Protein AF-A0A3Q8XR97-F1 (afdb_monomer_lite)

Secondary structure (DSSP, 8-state):
-------PPP------------HHHHHHHHHHHHHHHHHHHHHHHHTT----HHHHHHHH---HHHHHHHHHHHHHHHHHHHHHHH--

Sequence (88 aa):
MIRNQYRPAAQPQGRTPRQSCAPSCLTGMRERLIDRMADDMRVFAGSGVSVTVELLAGRTGASPALIARLAPVAAKRARRASVRSVVR

Organism: NCBI:txid2341112

pLDDT: mean 73.03, std 17.48, range [41.41, 91.0]

Foldseek 3Di:
DDDPDDDDDDDDDDDDPPCPPDVVNVVVVLVVLLQVLLVVVLVCVVVVHDDDLVNSCVVSVDDSVSSVVSVVVSVVVNVVVVVVVVPD

Structure (mmCIF, N/CA/C/O backbone):
data_AF-A0A3Q8XR97-F1
#
_entry.id   AF-A0A3Q8XR97-F1
#
loop_
_atom_site.group_PDB
_atom_site.id
_atom_site.type_symbol
_atom_site.label_atom_id
_atom_site.label_alt_id
_atom_site.label_comp_id
_atom_site.label_asym_id
_atom_site.label_entity_id
_atom_site.label_seq_id
_atom_site.pdbx_PDB_ins_code
_atom_site.Cartn_x
_atom_site.Cartn_y
_atom_site.Cartn_z
_atom_site.occupancy
_atom_site.B_iso_or_equiv
_atom_site.auth_seq_id
_atom_site.auth_comp_id
_atom_site.auth_asym_id
_atom_site.auth_atom_id
_atom_site.pdbx_PDB_model_num
ATOM 1 N N . MET A 1 1 ? 39.194 -58.924 14.765 1.00 44.59 1 MET A N 1
ATOM 2 C CA . MET A 1 1 ? 39.575 -57.516 14.507 1.00 44.59 1 MET A CA 1
ATOM 3 C C . MET A 1 1 ? 38.378 -56.803 13.884 1.00 44.59 1 MET A C 1
ATOM 5 O O . MET A 1 1 ? 38.087 -57.036 12.720 1.00 44.59 1 MET A O 1
ATOM 9 N N . ILE A 1 2 ? 37.624 -56.030 14.671 1.00 50.00 2 ILE A N 1
ATOM 10 C CA . ILE A 1 2 ? 36.369 -55.381 14.250 1.00 50.00 2 ILE A CA 1
ATOM 11 C C . ILE A 1 2 ? 36.714 -53.972 13.754 1.00 50.00 2 ILE A C 1
ATOM 13 O O . ILE A 1 2 ? 37.175 -53.137 14.528 1.00 50.00 2 ILE A O 1
ATOM 17 N N . ARG A 1 3 ? 36.550 -53.716 12.451 1.00 51.78 3 ARG A N 1
ATOM 18 C CA . ARG A 1 3 ? 36.734 -52.383 11.860 1.00 51.78 3 ARG A CA 1
ATOM 19 C C . ARG A 1 3 ? 35.439 -51.588 12.023 1.00 51.78 3 ARG A C 1
ATOM 21 O O . ARG A 1 3 ? 34.506 -51.765 11.246 1.00 51.78 3 ARG A O 1
ATOM 28 N N . ASN A 1 4 ? 35.408 -50.709 13.023 1.00 54.59 4 ASN A N 1
ATOM 29 C CA . ASN A 1 4 ? 34.408 -49.650 13.156 1.00 54.59 4 ASN A CA 1
ATOM 30 C C . ASN A 1 4 ? 34.509 -48.703 11.952 1.00 54.59 4 ASN A C 1
ATOM 32 O O . ASN A 1 4 ? 35.369 -47.824 11.915 1.00 54.59 4 ASN A O 1
ATOM 36 N N . GLN A 1 5 ? 33.644 -48.887 10.954 1.00 61.84 5 GLN A N 1
ATOM 37 C CA . GLN A 1 5 ? 33.475 -47.914 9.880 1.00 61.84 5 GLN A CA 1
ATOM 38 C C . GLN A 1 5 ? 32.563 -46.795 10.379 1.00 61.84 5 GLN A C 1
ATOM 40 O O . GLN A 1 5 ? 31.346 -46.939 10.476 1.00 61.84 5 GLN A O 1
ATOM 45 N N . TYR A 1 6 ? 33.187 -45.679 10.739 1.00 48.31 6 TYR A N 1
ATOM 46 C CA . TYR A 1 6 ? 32.523 -44.419 11.036 1.00 48.31 6 TYR A CA 1
ATOM 47 C C . TYR A 1 6 ? 31.778 -43.945 9.775 1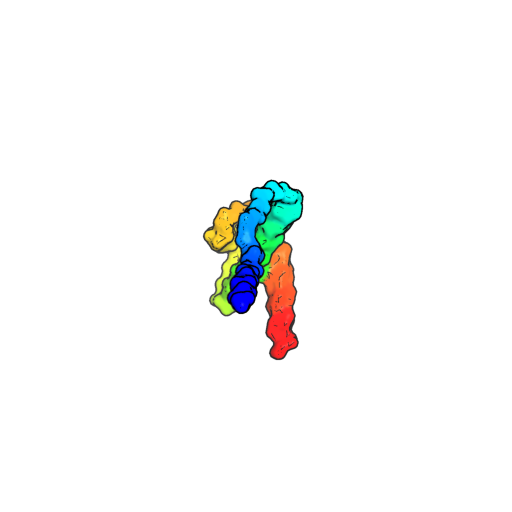.00 48.31 6 TYR A C 1
ATOM 49 O O . TYR A 1 6 ? 32.397 -43.707 8.739 1.00 48.31 6 TYR A O 1
ATOM 57 N N . ARG A 1 7 ? 30.448 -43.825 9.848 1.00 50.47 7 ARG A N 1
ATOM 58 C CA . ARG A 1 7 ? 29.604 -43.207 8.814 1.00 50.47 7 ARG A CA 1
ATOM 59 C C . ARG A 1 7 ? 29.500 -41.711 9.131 1.00 50.47 7 ARG A C 1
ATOM 61 O O . ARG A 1 7 ? 28.815 -41.378 10.097 1.00 50.47 7 ARG A O 1
ATOM 68 N N . PRO A 1 8 ? 30.154 -40.799 8.389 1.00 52.31 8 PRO A N 1
ATOM 69 C CA . PRO A 1 8 ? 29.970 -39.379 8.638 1.00 52.31 8 PRO A CA 1
ATOM 70 C C . PRO A 1 8 ? 28.563 -38.946 8.213 1.00 52.31 8 PRO A C 1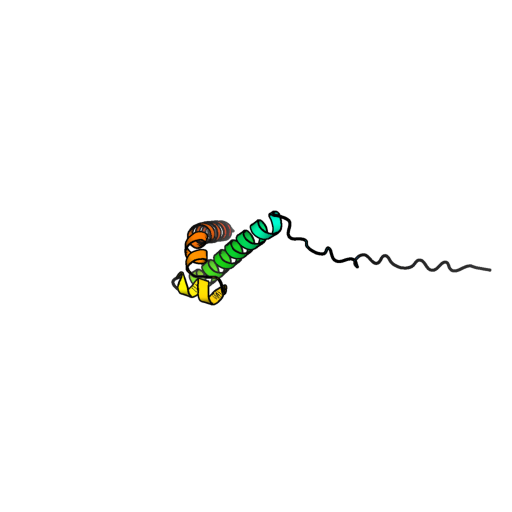
ATOM 72 O O . PRO A 1 8 ? 28.027 -39.376 7.188 1.00 52.31 8 PRO A O 1
ATOM 75 N N . ALA A 1 9 ? 27.964 -38.122 9.068 1.00 47.97 9 ALA A N 1
ATOM 76 C CA . ALA A 1 9 ? 26.638 -37.554 8.920 1.00 47.97 9 ALA A CA 1
ATOM 77 C C . ALA A 1 9 ? 26.508 -36.747 7.622 1.00 47.97 9 ALA A C 1
ATOM 79 O O . ALA A 1 9 ? 27.422 -36.031 7.211 1.00 47.97 9 ALA A O 1
ATOM 80 N N . ALA A 1 10 ? 25.332 -36.845 7.007 1.00 50.84 10 ALA A N 1
ATOM 81 C CA . ALA A 1 10 ? 24.908 -35.966 5.935 1.00 50.84 10 ALA A CA 1
ATOM 82 C C . ALA A 1 10 ? 25.011 -34.501 6.385 1.00 50.84 10 ALA A C 1
ATOM 84 O O . ALA A 1 10 ? 24.343 -34.091 7.332 1.00 50.84 10 ALA A O 1
ATOM 85 N N . GLN A 1 11 ? 25.815 -33.711 5.680 1.00 55.72 11 GLN A N 1
ATOM 86 C CA . GLN A 1 11 ? 25.755 -32.256 5.736 1.00 55.72 11 GLN A CA 1
ATOM 87 C C . GLN A 1 11 ? 25.247 -31.758 4.383 1.00 55.72 11 GLN A C 1
ATOM 89 O O . GLN A 1 11 ? 25.990 -31.795 3.400 1.00 55.72 11 GLN A O 1
ATOM 94 N N . PRO A 1 12 ? 23.985 -31.315 4.276 1.00 51.88 12 PRO A N 1
ATOM 95 C CA . PRO A 1 12 ? 23.612 -30.426 3.200 1.00 51.88 12 PRO A CA 1
ATOM 96 C C . PRO A 1 12 ? 24.066 -29.009 3.572 1.00 51.88 12 PRO A C 1
ATOM 98 O O . PRO A 1 12 ? 24.081 -28.651 4.746 1.00 51.88 12 PRO A O 1
ATOM 101 N N . GLN A 1 13 ? 24.282 -28.188 2.544 1.00 51.19 13 GLN A N 1
ATOM 102 C CA . GLN A 1 13 ? 24.393 -26.719 2.573 1.00 51.19 13 GLN A CA 1
ATOM 103 C C . GLN A 1 13 ? 25.822 -26.173 2.594 1.00 51.19 13 GLN A C 1
ATOM 105 O O . GLN A 1 13 ? 26.521 -26.190 3.599 1.00 51.19 13 GLN A O 1
ATOM 110 N N . GLY A 1 14 ? 26.221 -25.591 1.459 1.00 48.22 14 GLY A N 1
ATOM 111 C CA . GLY A 1 14 ? 27.455 -24.820 1.421 1.00 48.22 14 GLY A CA 1
ATOM 112 C C . GLY A 1 14 ? 27.981 -24.406 0.056 1.00 48.22 14 GLY A C 1
ATOM 113 O O . GLY A 1 14 ? 29.193 -24.375 -0.091 1.00 48.22 14 GLY A O 1
ATOM 114 N N . ARG A 1 15 ? 27.145 -24.075 -0.940 1.00 43.44 15 ARG A N 1
ATOM 115 C CA . ARG A 1 15 ? 27.564 -23.167 -2.027 1.00 43.44 15 ARG A CA 1
ATOM 116 C C . ARG A 1 15 ? 26.411 -22.242 -2.390 1.00 43.44 15 ARG A C 1
ATOM 118 O O . ARG A 1 15 ? 25.432 -22.639 -3.011 1.00 43.44 15 ARG A O 1
ATOM 125 N N . THR A 1 16 ? 26.535 -21.014 -1.911 1.00 52.31 16 THR A N 1
ATOM 126 C CA . THR A 1 16 ? 25.736 -19.849 -2.275 1.00 52.31 16 THR A CA 1
ATOM 127 C C . THR A 1 16 ? 25.566 -19.769 -3.794 1.00 52.31 16 THR A C 1
ATOM 129 O O . THR A 1 16 ? 26.568 -19.740 -4.514 1.00 52.31 16 THR A O 1
ATOM 132 N N . PRO A 1 17 ? 24.340 -19.677 -4.340 1.00 45.34 17 PRO A N 1
ATOM 133 C CA . PRO A 1 17 ? 24.227 -19.118 -5.666 1.00 45.34 17 PRO A CA 1
ATOM 134 C C . PRO A 1 17 ? 24.606 -17.645 -5.514 1.00 45.34 17 PRO A C 1
ATOM 136 O O . PRO A 1 17 ? 23.946 -16.896 -4.791 1.00 45.34 17 PRO A O 1
ATOM 139 N N . ARG A 1 18 ? 25.673 -17.216 -6.197 1.00 46.44 18 ARG A N 1
ATOM 140 C CA . ARG A 1 18 ? 25.726 -15.842 -6.699 1.00 46.44 18 ARG A CA 1
ATOM 141 C C . ARG A 1 18 ? 24.394 -15.646 -7.419 1.00 46.44 18 ARG A C 1
ATOM 143 O O . ARG A 1 18 ? 24.203 -16.196 -8.500 1.00 46.44 18 ARG A O 1
ATOM 150 N N . GLN A 1 19 ? 23.442 -14.984 -6.760 1.00 49.53 19 GLN A N 1
ATOM 151 C CA . GLN A 1 19 ? 22.163 -14.605 -7.343 1.00 49.53 19 GLN A CA 1
ATOM 152 C C . GLN A 1 19 ? 22.467 -13.531 -8.378 1.00 49.53 19 GLN A C 1
ATOM 154 O O . GLN A 1 19 ? 22.311 -12.338 -8.144 1.00 49.53 19 GLN A O 1
ATOM 159 N N . SER A 1 20 ? 22.965 -13.971 -9.528 1.00 43.53 20 SER A N 1
ATOM 160 C CA . SER A 1 20 ? 22.823 -13.248 -10.772 1.00 43.53 20 SER A CA 1
ATOM 161 C C . SER A 1 20 ? 21.325 -13.043 -10.926 1.00 43.53 20 SER A C 1
ATOM 163 O O . SER A 1 20 ? 20.591 -14.015 -11.105 1.00 43.53 20 SER A O 1
ATOM 165 N N . CYS A 1 21 ? 20.866 -11.812 -10.708 1.00 47.31 21 CYS A N 1
ATOM 166 C CA . CYS A 1 21 ? 19.462 -11.452 -10.765 1.00 47.31 21 CYS A CA 1
ATOM 167 C C . CYS A 1 21 ? 18.891 -11.870 -12.123 1.00 47.31 21 CYS A C 1
ATOM 169 O O . CYS A 1 21 ? 19.043 -11.161 -13.114 1.00 47.31 21 CYS A O 1
ATOM 171 N N . ALA A 1 22 ? 18.238 -13.029 -12.176 1.00 47.69 22 ALA A N 1
ATOM 172 C CA . ALA A 1 22 ? 17.354 -13.369 -13.273 1.00 47.69 22 ALA A CA 1
ATOM 173 C C . ALA A 1 22 ? 16.253 -12.288 -13.344 1.00 47.69 22 ALA A C 1
ATOM 175 O O . ALA A 1 22 ? 15.961 -11.648 -12.330 1.00 47.69 22 ALA A O 1
ATOM 176 N N . PRO A 1 23 ? 15.597 -12.054 -14.490 1.00 50.44 23 PRO A N 1
ATOM 177 C CA . PRO A 1 23 ? 14.475 -11.109 -14.577 1.00 50.44 23 PRO A CA 1
ATOM 178 C C . PRO A 1 23 ? 13.361 -11.393 -13.542 1.00 50.44 23 PRO A C 1
ATOM 180 O O . PRO A 1 23 ? 12.649 -10.483 -13.125 1.00 50.44 23 PRO A O 1
ATOM 183 N N . SER A 1 24 ? 13.278 -12.627 -13.030 1.00 53.88 24 SER A N 1
ATOM 184 C CA . SER A 1 24 ? 12.446 -13.031 -11.889 1.00 53.88 24 SER A CA 1
ATOM 185 C C . SER A 1 24 ? 12.832 -12.393 -10.545 1.00 53.88 24 SER A C 1
ATOM 187 O O . SER A 1 24 ? 11.987 -12.291 -9.661 1.00 53.88 24 SER A O 1
ATOM 189 N N . CYS A 1 25 ? 14.065 -11.920 -10.367 1.00 52.16 25 CYS A N 1
ATOM 190 C CA . CYS A 1 25 ? 14.512 -11.225 -9.161 1.00 52.16 25 CYS A CA 1
ATOM 191 C C . CYS A 1 25 ? 13.933 -9.808 -9.074 1.00 52.16 25 CYS A C 1
ATOM 193 O O . CYS A 1 25 ? 13.520 -9.394 -7.994 1.00 52.16 25 CYS A O 1
ATOM 195 N N . LEU A 1 26 ? 13.828 -9.086 -10.196 1.00 55.03 26 LEU A N 1
ATOM 196 C CA . LEU A 1 26 ? 13.174 -7.770 -10.247 1.00 55.03 26 LEU A CA 1
ATOM 197 C C . LEU A 1 26 ? 11.654 -7.895 -10.089 1.00 55.03 26 LEU A C 1
ATOM 199 O O . LEU A 1 26 ? 11.048 -7.134 -9.331 1.00 55.03 26 LEU A O 1
ATOM 203 N N . THR A 1 27 ? 11.046 -8.898 -10.731 1.00 61.16 27 THR A N 1
ATOM 204 C CA . THR A 1 27 ? 9.629 -9.238 -10.520 1.00 61.16 27 THR A CA 1
ATOM 205 C C . THR A 1 27 ? 9.378 -9.612 -9.057 1.00 61.16 27 THR A C 1
ATOM 207 O O . THR A 1 27 ? 8.460 -9.080 -8.436 1.00 61.16 27 THR A O 1
ATOM 210 N N . GLY A 1 28 ? 10.266 -10.410 -8.459 1.00 72.69 28 GLY A N 1
ATOM 211 C CA . GLY A 1 28 ? 10.202 -10.793 -7.052 1.00 72.69 28 GLY A CA 1
ATOM 212 C C . GLY A 1 28 ? 10.401 -9.623 -6.085 1.00 72.69 28 GLY A C 1
ATOM 213 O O . GLY A 1 28 ? 9.732 -9.570 -5.057 1.00 72.69 28 GLY A O 1
ATOM 214 N N . MET A 1 29 ? 11.267 -8.650 -6.392 1.00 80.81 29 MET A N 1
ATOM 215 C CA . MET A 1 29 ? 11.421 -7.443 -5.565 1.00 80.81 29 MET A CA 1
ATOM 216 C C . MET A 1 29 ? 10.165 -6.571 -5.600 1.00 80.81 29 MET A C 1
ATOM 218 O O . MET A 1 29 ? 9.712 -6.111 -4.551 1.00 80.81 29 MET A O 1
ATOM 222 N N . ARG A 1 30 ? 9.570 -6.382 -6.785 1.00 84.62 30 ARG A N 1
ATOM 223 C CA . ARG A 1 30 ? 8.313 -5.638 -6.930 1.00 84.62 30 ARG A CA 1
ATOM 224 C C . ARG A 1 30 ? 7.174 -6.315 -6.171 1.00 84.62 30 ARG A C 1
ATOM 226 O O . ARG A 1 30 ? 6.440 -5.640 -5.457 1.00 84.62 30 ARG A O 1
ATOM 233 N N . GLU A 1 31 ? 7.029 -7.629 -6.308 1.00 85.88 31 GLU A N 1
ATOM 234 C CA . GLU A 1 31 ? 6.000 -8.392 -5.597 1.00 85.88 31 GLU A CA 1
ATOM 235 C C . GLU A 1 31 ? 6.198 -8.353 -4.083 1.00 85.88 31 GLU A C 1
ATOM 237 O O . GLU A 1 31 ? 5.247 -8.067 -3.361 1.00 85.88 31 GLU A O 1
ATOM 242 N N . ARG A 1 32 ? 7.435 -8.519 -3.601 1.00 85.31 32 ARG A N 1
ATOM 243 C CA . ARG A 1 32 ? 7.764 -8.388 -2.174 1.00 85.31 32 ARG A CA 1
ATOM 244 C C . ARG A 1 32 ? 7.435 -7.006 -1.623 1.00 85.31 32 ARG A C 1
ATOM 246 O O . ARG A 1 32 ? 6.992 -6.900 -0.483 1.00 85.31 32 ARG A O 1
ATOM 253 N N . LEU A 1 33 ? 7.649 -5.950 -2.407 1.00 88.19 33 LEU A N 1
ATOM 254 C CA . LEU A 1 33 ? 7.272 -4.601 -1.999 1.00 88.19 33 LEU A CA 1
ATOM 255 C C . LEU A 1 33 ? 5.749 -4.445 -1.927 1.00 88.19 33 LEU A C 1
ATOM 257 O O . LEU A 1 33 ? 5.249 -3.896 -0.951 1.00 88.19 33 LEU A O 1
ATOM 261 N N . ILE A 1 34 ? 5.011 -4.976 -2.907 1.00 88.56 34 ILE A N 1
ATOM 262 C CA . ILE A 1 34 ? 3.540 -4.999 -2.881 1.00 88.56 34 ILE A CA 1
ATOM 263 C C . ILE A 1 34 ? 3.029 -5.762 -1.652 1.00 88.56 34 ILE A C 1
ATOM 265 O O . ILE A 1 34 ? 2.083 -5.304 -1.014 1.00 88.56 34 ILE A O 1
ATOM 269 N N . ASP A 1 35 ? 3.641 -6.899 -1.318 1.00 87.00 35 ASP A N 1
ATOM 270 C CA . ASP A 1 35 ? 3.287 -7.693 -0.139 1.00 87.00 35 ASP A CA 1
ATOM 271 C C . ASP A 1 35 ? 3.516 -6.913 1.156 1.00 87.00 35 ASP A C 1
ATOM 273 O O . ASP A 1 35 ? 2.584 -6.765 1.944 1.00 87.00 35 ASP A O 1
ATOM 277 N N . ARG A 1 36 ? 4.700 -6.308 1.326 1.00 87.75 36 ARG A N 1
ATOM 278 C CA . ARG A 1 36 ? 4.995 -5.455 2.490 1.00 87.75 36 ARG A CA 1
ATOM 279 C C . ARG A 1 36 ? 4.011 -4.294 2.616 1.00 87.75 36 ARG A C 1
ATOM 281 O O . ARG A 1 36 ? 3.448 -4.094 3.684 1.00 87.75 36 ARG A O 1
ATOM 288 N N . MET A 1 37 ? 3.738 -3.585 1.518 1.00 91.00 37 MET A N 1
ATOM 289 C CA . MET A 1 37 ? 2.745 -2.505 1.506 1.00 91.00 37 MET A CA 1
ATOM 290 C C . MET A 1 37 ? 1.352 -3.005 1.905 1.00 91.00 37 MET A C 1
ATOM 292 O O . MET A 1 37 ? 0.632 -2.309 2.614 1.00 91.00 37 MET A O 1
ATOM 296 N N . ALA A 1 38 ? 0.951 -4.195 1.4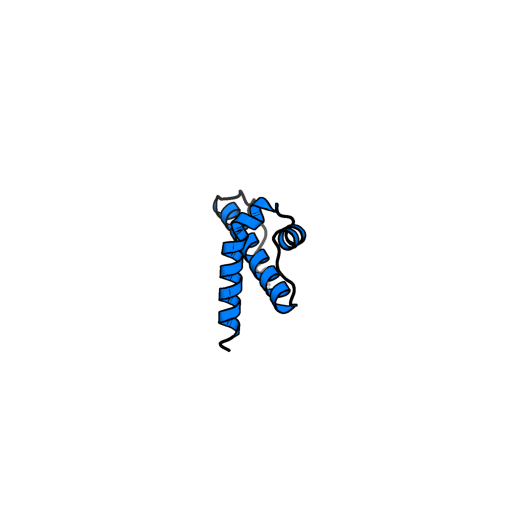52 1.00 89.62 38 ALA A N 1
ATOM 297 C CA . ALA A 1 38 ? -0.351 -4.774 1.769 1.00 89.62 38 ALA A CA 1
ATOM 298 C C . ALA A 1 38 ? -0.469 -5.227 3.234 1.00 89.62 38 ALA A C 1
ATOM 300 O O . ALA A 1 38 ? -1.582 -5.260 3.768 1.00 89.62 38 ALA A O 1
ATOM 301 N N . ASP A 1 39 ? 0.642 -5.612 3.861 1.00 87.69 39 ASP A N 1
ATOM 302 C CA . ASP A 1 39 ? 0.704 -5.934 5.287 1.00 87.69 39 ASP A CA 1
ATOM 303 C C . ASP A 1 39 ? 0.695 -4.654 6.133 1.00 87.69 39 ASP A C 1
ATOM 305 O O . ASP A 1 39 ? -0.138 -4.537 7.029 1.00 87.69 39 ASP A O 1
ATOM 309 N N . ASP A 1 40 ? 1.505 -3.648 5.785 1.00 89.19 40 ASP A N 1
ATOM 310 C CA . ASP A 1 40 ? 1.496 -2.337 6.451 1.00 89.19 40 ASP A CA 1
ATOM 311 C C . 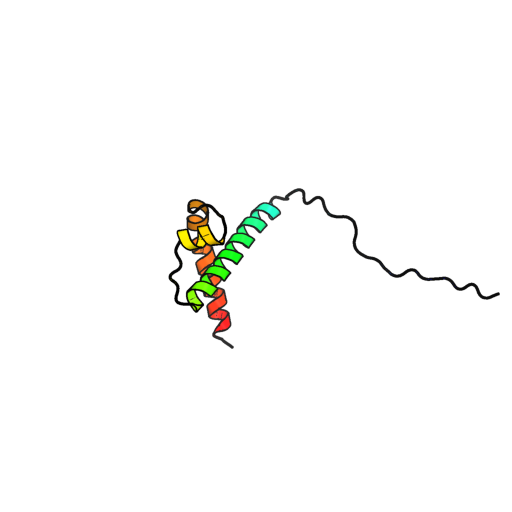ASP A 1 40 ? 0.104 -1.684 6.371 1.00 89.19 40 ASP A C 1
ATOM 313 O O . ASP A 1 40 ? -0.432 -1.223 7.377 1.00 89.19 40 ASP A O 1
ATOM 317 N N . MET A 1 41 ? -0.547 -1.725 5.199 1.00 89.75 41 MET A N 1
ATOM 318 C CA . MET A 1 41 ? -1.931 -1.263 5.025 1.00 89.75 41 MET A CA 1
ATOM 319 C C . MET A 1 41 ? -2.912 -1.961 5.973 1.00 89.75 41 MET A C 1
ATOM 321 O O . MET A 1 41 ? -3.847 -1.325 6.454 1.00 89.75 41 MET A O 1
ATOM 325 N N . ARG A 1 42 ? -2.727 -3.261 6.234 1.00 86.19 42 ARG A N 1
ATOM 326 C CA . ARG A 1 42 ? -3.578 -4.023 7.160 1.00 86.19 42 ARG A CA 1
ATOM 327 C C . ARG A 1 42 ? -3.318 -3.638 8.608 1.00 86.19 42 ARG A C 1
ATOM 329 O O . ARG A 1 42 ? -4.278 -3.482 9.355 1.00 86.19 42 ARG A O 1
ATOM 336 N N . 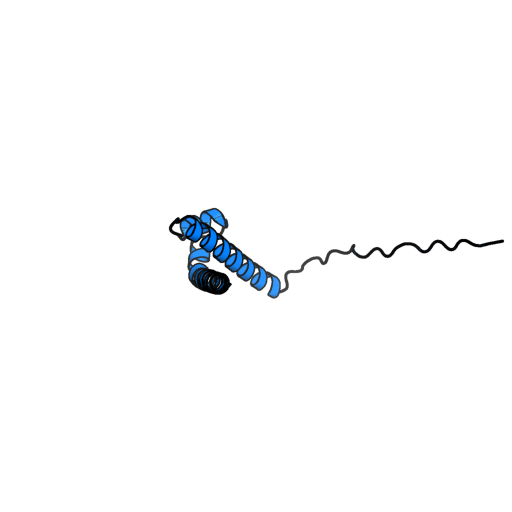VAL A 1 43 ? -2.055 -3.458 8.985 1.00 87.31 43 VAL A N 1
ATOM 337 C CA . VAL A 1 43 ? -1.676 -3.018 10.333 1.00 87.31 43 VAL A CA 1
ATOM 338 C C . VAL A 1 43 ? -2.269 -1.643 10.627 1.00 87.31 43 VAL A C 1
ATOM 340 O O . VAL A 1 43 ? -2.938 -1.480 11.642 1.00 87.31 43 VAL A O 1
ATOM 343 N N . PHE A 1 44 ? -2.105 -0.684 9.713 1.00 86.31 44 PHE A N 1
ATOM 344 C CA . PHE A 1 44 ? -2.651 0.664 9.874 1.00 86.31 44 PHE A CA 1
ATOM 345 C C . PHE A 1 44 ? -4.182 0.693 9.867 1.00 86.31 44 PHE A C 1
ATOM 347 O O . PHE A 1 44 ? -4.784 1.371 10.694 1.00 86.31 44 PHE A O 1
ATOM 354 N N . ALA A 1 45 ? -4.826 -0.087 8.993 1.00 84.56 45 ALA A N 1
ATOM 355 C CA . ALA A 1 45 ? -6.280 -0.216 9.013 1.00 84.56 45 ALA A CA 1
ATOM 356 C C . ALA A 1 45 ? -6.781 -0.812 10.341 1.00 84.56 45 ALA A C 1
ATOM 358 O O . ALA A 1 45 ? -7.777 -0.341 10.882 1.00 84.56 45 ALA A O 1
ATOM 359 N N . GLY A 1 46 ? -6.075 -1.809 10.888 1.00 81.00 46 GLY A N 1
ATOM 360 C CA . GLY A 1 46 ? -6.387 -2.412 12.186 1.00 81.00 46 GLY A CA 1
ATOM 361 C C . GLY A 1 46 ? -6.178 -1.465 13.370 1.00 81.00 46 GLY A C 1
ATOM 362 O O . GLY A 1 46 ? -6.881 -1.583 14.368 1.00 81.00 46 GLY A O 1
ATOM 363 N N . SER A 1 47 ? -5.260 -0.502 13.257 1.00 85.25 47 SER A N 1
ATOM 364 C CA . SER A 1 47 ? -5.030 0.533 14.270 1.00 85.25 47 SER A CA 1
ATOM 365 C C . SER A 1 47 ? -5.871 1.801 14.074 1.00 85.25 47 SER A C 1
ATOM 367 O O . SER A 1 47 ? -5.698 2.758 14.826 1.00 85.25 47 SER A O 1
ATOM 369 N N . GLY A 1 48 ? -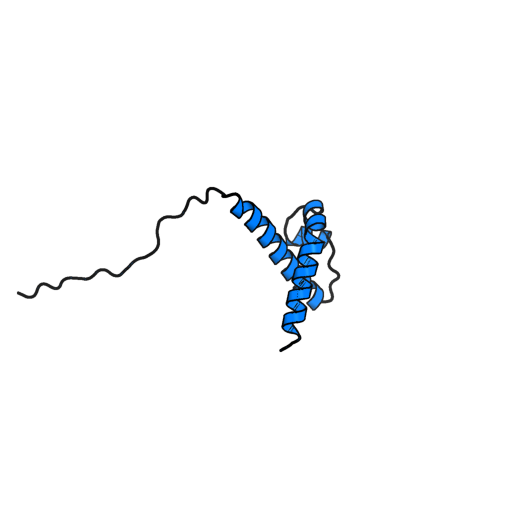6.766 1.840 13.079 1.00 82.62 48 GLY A N 1
ATOM 370 C CA . GLY A 1 48 ? -7.599 3.010 12.777 1.00 82.62 48 GLY A CA 1
ATOM 371 C C . GLY A 1 48 ? -6.839 4.185 12.146 1.00 82.62 48 GLY A C 1
ATOM 372 O O . GLY A 1 48 ? -7.363 5.295 12.084 1.00 82.62 48 GLY A O 1
ATOM 373 N N . VAL A 1 49 ? -5.610 3.961 11.673 1.00 85.19 49 VAL A N 1
ATOM 374 C CA . VAL A 1 49 ? -4.777 4.983 11.030 1.00 85.19 49 VAL A CA 1
ATOM 375 C C . VAL A 1 49 ? -5.076 5.032 9.532 1.00 85.19 49 VAL A C 1
ATOM 377 O O . VAL A 1 49 ? -4.977 4.029 8.821 1.00 85.19 49 VAL A O 1
ATOM 380 N N . SER A 1 50 ? -5.390 6.226 9.028 1.00 84.50 50 SER A N 1
ATOM 381 C CA . SER A 1 50 ? -5.552 6.472 7.593 1.00 84.50 50 SER A CA 1
ATOM 382 C C . SER A 1 50 ? -4.238 6.244 6.845 1.00 84.50 50 SER A C 1
ATOM 384 O O . SER A 1 50 ? -3.226 6.884 7.126 1.00 84.50 50 SER A O 1
ATOM 386 N N . VAL A 1 51 ? -4.255 5.347 5.858 1.00 85.81 51 VAL A N 1
ATOM 387 C CA . VAL A 1 51 ? -3.062 5.026 5.067 1.00 85.81 51 VAL A CA 1
ATOM 388 C C . VAL A 1 51 ? -2.863 6.052 3.954 1.00 85.81 51 VAL A C 1
ATOM 390 O O . VAL A 1 51 ? -3.657 6.105 3.015 1.00 85.81 51 VAL A O 1
ATOM 393 N N . THR A 1 52 ? -1.774 6.819 4.024 1.00 89.31 52 THR A N 1
ATOM 394 C CA . THR A 1 52 ? -1.354 7.751 2.966 1.00 89.31 52 THR A CA 1
ATOM 395 C C . THR A 1 52 ? -0.130 7.241 2.203 1.00 89.31 52 THR A C 1
ATOM 397 O O . THR A 1 52 ? 0.562 6.311 2.632 1.00 89.31 52 THR A O 1
ATOM 400 N N . VAL A 1 53 ? 0.146 7.845 1.043 1.00 87.12 53 VAL A N 1
ATOM 401 C CA . VAL A 1 53 ? 1.326 7.516 0.226 1.00 87.12 53 VAL A CA 1
ATOM 402 C C . VAL A 1 53 ? 2.608 7.873 0.976 1.00 87.12 53 VAL A C 1
ATOM 404 O O . VAL A 1 53 ? 3.566 7.107 0.940 1.00 87.12 53 VAL A O 1
ATOM 407 N N . GLU A 1 54 ? 2.609 8.991 1.696 1.00 86.88 54 GLU A N 1
ATOM 408 C CA . GLU A 1 54 ? 3.735 9.495 2.480 1.00 86.88 54 GLU A CA 1
ATOM 409 C C . GLU A 1 54 ? 4.061 8.556 3.643 1.00 86.88 54 GLU A C 1
ATOM 411 O O . GLU A 1 54 ? 5.225 8.227 3.862 1.00 86.88 54 GLU A O 1
ATOM 416 N N . LEU A 1 55 ? 3.032 8.061 4.340 1.00 88.12 55 LEU A N 1
ATOM 417 C CA . LEU A 1 55 ? 3.193 7.098 5.427 1.00 88.12 55 LEU A CA 1
ATOM 418 C C . LEU A 1 55 ? 3.822 5.794 4.920 1.00 88.12 55 LEU A C 1
ATOM 420 O O . LEU A 1 55 ? 4.779 5.285 5.505 1.00 88.12 55 LEU A O 1
ATOM 424 N N . LEU A 1 56 ? 3.319 5.268 3.800 1.00 87.50 56 LEU A N 1
ATOM 425 C CA . LEU A 1 56 ? 3.863 4.059 3.181 1.00 87.50 56 LEU A CA 1
ATOM 426 C C . LEU A 1 56 ? 5.278 4.273 2.644 1.00 87.50 56 LEU A C 1
ATOM 428 O O . LEU A 1 56 ? 6.115 3.382 2.782 1.00 87.50 56 LEU A O 1
ATOM 432 N N . ALA A 1 57 ? 5.570 5.434 2.060 1.00 88.25 57 ALA A N 1
ATOM 433 C CA . ALA A 1 57 ? 6.911 5.783 1.601 1.00 88.25 57 ALA A CA 1
ATOM 434 C C . ALA A 1 57 ? 7.897 5.841 2.776 1.00 88.25 57 ALA A C 1
ATOM 436 O O . ALA A 1 57 ? 8.951 5.210 2.717 1.00 88.25 57 ALA A O 1
ATOM 437 N N . GLY A 1 58 ? 7.521 6.496 3.880 1.00 87.88 58 GLY A N 1
ATOM 438 C CA . GLY A 1 58 ? 8.325 6.550 5.103 1.00 87.88 58 GLY A CA 1
ATOM 439 C C . GLY A 1 58 ? 8.557 5.172 5.730 1.00 87.88 58 GLY A C 1
ATOM 440 O O . GLY A 1 58 ? 9.643 4.894 6.234 1.00 87.88 58 GLY A O 1
ATOM 441 N N . ARG A 1 59 ? 7.570 4.273 5.650 1.00 87.75 59 ARG A N 1
ATOM 442 C CA . ARG A 1 59 ? 7.671 2.914 6.198 1.00 87.75 59 ARG A CA 1
ATOM 443 C C . ARG A 1 59 ? 8.511 1.968 5.340 1.00 87.75 59 ARG A C 1
ATOM 445 O O . ARG A 1 59 ? 9.280 1.171 5.872 1.00 87.75 59 ARG A O 1
ATOM 452 N N . THR A 1 60 ? 8.345 2.036 4.023 1.00 83.12 60 THR A N 1
ATOM 453 C CA . THR A 1 60 ? 9.004 1.128 3.069 1.00 83.12 60 THR A CA 1
ATOM 454 C C . THR A 1 60 ? 10.367 1.629 2.595 1.00 83.12 60 THR A C 1
ATOM 456 O O . THR A 1 60 ? 11.137 0.838 2.049 1.00 83.12 60 THR A O 1
ATOM 459 N N . GLY A 1 61 ? 10.666 2.920 2.771 1.00 86.62 61 GLY A N 1
ATOM 460 C CA . GLY A 1 61 ? 11.860 3.573 2.229 1.00 86.62 61 GLY A CA 1
ATOM 461 C C . GLY A 1 61 ? 11.838 3.732 0.703 1.00 86.62 61 GLY A C 1
ATOM 462 O O . GLY A 1 61 ? 12.864 4.042 0.103 1.00 86.62 61 GLY A O 1
ATOM 463 N N . ALA A 1 62 ? 10.694 3.486 0.056 1.00 86.56 62 ALA A N 1
ATOM 464 C CA . ALA A 1 62 ? 10.535 3.600 -1.389 1.00 86.56 62 ALA A CA 1
ATOM 465 C C . ALA A 1 62 ? 10.058 5.000 -1.800 1.00 86.56 62 ALA A C 1
ATOM 467 O O . ALA A 1 62 ? 9.436 5.722 -1.022 1.00 86.56 62 ALA A O 1
ATOM 468 N N . SER A 1 63 ? 10.309 5.376 -3.058 1.00 90.88 63 SER A N 1
ATOM 469 C CA . SER A 1 63 ? 9.895 6.692 -3.547 1.00 90.88 63 SER A CA 1
ATOM 470 C C . SER A 1 63 ? 8.362 6.829 -3.585 1.00 90.88 63 SER A C 1
ATOM 472 O O . SER A 1 63 ? 7.670 5.879 -3.975 1.00 90.88 63 SER A O 1
ATOM 474 N N . PRO A 1 64 ? 7.805 8.014 -3.266 1.00 88.25 64 PRO A N 1
ATOM 475 C CA . PRO A 1 64 ? 6.358 8.245 -3.292 1.00 88.25 64 PRO A CA 1
ATOM 476 C C . PRO A 1 64 ? 5.729 7.937 -4.654 1.00 88.25 64 PRO A C 1
ATOM 478 O O . PRO A 1 64 ? 4.652 7.354 -4.728 1.00 88.25 64 PRO A O 1
ATOM 481 N N . ALA A 1 65 ? 6.433 8.248 -5.747 1.00 88.31 65 ALA A N 1
ATOM 482 C CA . ALA A 1 65 ? 5.981 7.951 -7.105 1.00 88.31 65 ALA A CA 1
ATOM 483 C C . ALA A 1 65 ? 5.850 6.440 -7.368 1.00 88.31 65 ALA A C 1
ATOM 485 O O . ALA A 1 65 ? 4.930 5.994 -8.058 1.00 88.31 65 ALA A O 1
ATOM 486 N N . LEU A 1 66 ? 6.759 5.635 -6.813 1.00 88.31 66 LEU A N 1
ATOM 487 C CA . LEU A 1 66 ? 6.707 4.184 -6.934 1.00 88.31 66 LEU A CA 1
ATOM 488 C C . LEU A 1 66 ? 5.595 3.598 -6.055 1.00 88.31 66 LEU A C 1
ATOM 490 O O . LEU A 1 66 ? 4.839 2.744 -6.519 1.00 88.31 66 LEU A O 1
ATOM 494 N N . ILE A 1 67 ? 5.429 4.114 -4.836 1.00 89.62 67 ILE A N 1
ATOM 495 C CA . ILE A 1 67 ? 4.318 3.755 -3.949 1.00 89.62 67 ILE A CA 1
ATOM 496 C C . ILE A 1 67 ? 2.973 4.092 -4.588 1.00 89.62 67 ILE A C 1
ATOM 498 O O . ILE A 1 67 ? 2.114 3.221 -4.641 1.00 89.62 67 ILE A O 1
ATOM 502 N N . ALA A 1 68 ? 2.796 5.284 -5.159 1.00 89.31 68 ALA A N 1
ATOM 503 C CA . ALA A 1 68 ? 1.554 5.681 -5.824 1.00 89.31 68 ALA A CA 1
ATOM 504 C C . ALA A 1 68 ? 1.165 4.720 -6.964 1.00 89.31 68 ALA A C 1
ATOM 506 O O . ALA A 1 68 ? -0.006 4.377 -7.123 1.00 89.31 68 ALA A O 1
ATOM 507 N N . ARG A 1 69 ? 2.150 4.214 -7.719 1.00 90.25 69 ARG A N 1
ATOM 508 C CA . ARG A 1 69 ? 1.925 3.221 -8.785 1.00 90.25 69 ARG A CA 1
ATOM 509 C C . ARG A 1 69 ? 1.540 1.840 -8.251 1.00 90.25 69 ARG A C 1
ATOM 511 O O . ARG A 1 69 ? 0.765 1.132 -8.893 1.00 90.25 69 ARG A O 1
ATOM 518 N N . LEU A 1 70 ? 2.098 1.425 -7.114 1.00 90.06 70 LEU A N 1
ATOM 519 C CA . LEU A 1 70 ? 1.891 0.085 -6.550 1.00 90.06 70 LEU A CA 1
ATOM 520 C C . LEU A 1 70 ? 0.742 0.017 -5.534 1.00 90.06 70 LEU A C 1
ATOM 522 O O . LEU A 1 70 ? 0.167 -1.056 -5.336 1.00 90.06 70 LEU A O 1
ATOM 526 N N . ALA A 1 71 ? 0.360 1.146 -4.936 1.00 86.19 71 ALA A N 1
ATOM 527 C CA . ALA A 1 71 ? -0.653 1.245 -3.890 1.00 86.19 71 ALA A CA 1
ATOM 528 C C . ALA A 1 71 ? -2.012 0.642 -4.283 1.00 86.19 71 ALA A C 1
ATOM 530 O O . ALA A 1 71 ? -2.557 -0.109 -3.473 1.00 86.19 71 ALA A O 1
ATOM 531 N N . PRO A 1 72 ? -2.550 0.832 -5.507 1.00 89.88 72 PRO A N 1
ATOM 532 C CA . PRO A 1 72 ? -3.813 0.200 -5.893 1.00 89.88 72 PRO A CA 1
ATOM 533 C C . PRO A 1 72 ? -3.745 -1.334 -5.888 1.00 89.88 72 PRO A C 1
ATOM 535 O O . PRO A 1 72 ? -4.720 -2.009 -5.549 1.00 89.88 72 PRO A O 1
ATOM 538 N N . VAL A 1 73 ? -2.593 -1.902 -6.259 1.00 90.38 73 VAL A N 1
ATOM 539 C CA . VAL A 1 73 ? -2.376 -3.356 -6.281 1.00 90.38 73 VAL A CA 1
ATOM 540 C C . VAL A 1 73 ? -2.225 -3.889 -4.857 1.00 90.38 73 VAL A C 1
ATOM 542 O O . VAL A 1 73 ? -2.877 -4.873 -4.502 1.00 90.38 73 VAL A O 1
ATOM 545 N N . ALA A 1 74 ? -1.436 -3.205 -4.024 1.00 88.50 74 ALA A N 1
ATOM 546 C CA . ALA A 1 74 ? -1.274 -3.535 -2.610 1.00 88.50 74 ALA A CA 1
ATOM 547 C C . ALA A 1 74 ? -2.610 -3.462 -1.849 1.00 88.50 74 ALA A C 1
ATOM 549 O O . ALA A 1 74 ? -2.958 -4.400 -1.136 1.00 88.50 74 ALA A O 1
ATOM 550 N N . ALA A 1 75 ? -3.426 -2.430 -2.089 1.00 87.50 75 ALA A N 1
ATOM 551 C CA . ALA A 1 75 ? -4.740 -2.267 -1.467 1.00 87.50 75 ALA A CA 1
ATOM 552 C C . ALA A 1 75 ? -5.708 -3.401 -1.840 1.00 87.50 75 ALA A C 1
ATOM 554 O O . ALA A 1 75 ? -6.401 -3.943 -0.976 1.00 87.50 75 ALA A O 1
ATOM 555 N N . LYS A 1 76 ? -5.738 -3.826 -3.113 1.00 88.00 76 LYS A N 1
ATOM 556 C CA . LYS A 1 76 ? -6.524 -5.002 -3.535 1.00 88.00 76 LYS A CA 1
ATOM 557 C C . LYS A 1 76 ? -6.075 -6.270 -2.804 1.00 88.00 76 LYS A C 1
ATOM 559 O O . LYS A 1 76 ? -6.918 -7.074 -2.408 1.00 88.00 76 LYS A O 1
ATOM 564 N N . ARG A 1 77 ? -4.766 -6.451 -2.616 1.00 86.44 77 ARG A N 1
ATOM 565 C CA . ARG A 1 77 ? -4.190 -7.613 -1.923 1.00 86.44 77 ARG A CA 1
ATOM 566 C C . ARG A 1 77 ? -4.506 -7.592 -0.424 1.00 86.44 77 ARG A C 1
ATOM 568 O O . ARG A 1 77 ? -4.967 -8.602 0.100 1.00 86.44 77 ARG A O 1
ATOM 575 N N . ALA A 1 78 ? -4.386 -6.430 0.218 1.00 85.00 78 ALA A N 1
ATOM 576 C CA . ALA A 1 78 ? -4.776 -6.199 1.608 1.00 85.00 78 ALA A CA 1
ATOM 577 C C . ALA A 1 78 ? -6.260 -6.523 1.853 1.00 85.00 78 ALA A C 1
ATOM 579 O O . ALA A 1 78 ? -6.588 -7.280 2.767 1.00 85.00 78 ALA A O 1
ATOM 580 N N . ARG A 1 79 ? -7.155 -6.037 0.978 1.00 83.00 79 ARG A N 1
ATOM 581 C CA . ARG A 1 79 ? -8.598 -6.331 1.042 1.00 83.00 79 ARG A CA 1
ATOM 582 C C . ARG A 1 79 ? -8.895 -7.822 0.894 1.00 83.00 79 ARG A C 1
ATOM 584 O O . ARG A 1 79 ? -9.643 -8.371 1.692 1.00 83.00 79 ARG A O 1
ATOM 591 N N . ARG A 1 80 ? -8.291 -8.502 -0.089 1.00 77.56 80 ARG A N 1
ATOM 592 C CA . ARG A 1 80 ? -8.491 -9.952 -0.297 1.00 77.56 80 ARG A CA 1
ATOM 593 C C . ARG A 1 80 ? -8.057 -10.780 0.910 1.00 77.56 80 ARG A C 1
ATOM 595 O O . ARG A 1 80 ? -8.733 -11.745 1.253 1.00 77.56 80 ARG A O 1
ATOM 602 N N . ALA A 1 81 ? -6.942 -10.414 1.537 1.00 74.56 81 ALA A N 1
ATOM 603 C CA . ALA A 1 81 ? -6.468 -11.084 2.741 1.00 74.56 81 ALA A CA 1
ATOM 604 C C . ALA A 1 81 ? -7.412 -10.852 3.934 1.00 74.56 81 ALA A C 1
ATOM 606 O O . ALA A 1 81 ? -7.727 -11.803 4.640 1.00 74.56 81 ALA A O 1
ATOM 607 N N . SER A 1 82 ? -7.923 -9.626 4.100 1.00 63.28 82 SER A N 1
ATOM 608 C CA . SER A 1 82 ? -8.911 -9.293 5.137 1.00 63.28 82 SER A CA 1
ATOM 609 C C . SER A 1 82 ? -10.239 -10.044 4.951 1.00 63.28 82 SER A C 1
ATOM 611 O O . SER A 1 82 ? -10.766 -10.601 5.907 1.00 63.28 82 SER A O 1
ATOM 613 N N . VAL A 1 83 ? -10.748 -10.170 3.720 1.00 61.16 83 VAL A N 1
ATOM 614 C CA . VAL A 1 83 ? -11.966 -10.962 3.449 1.00 61.16 83 VAL A CA 1
ATOM 615 C C . VAL A 1 83 ? -11.769 -12.435 3.821 1.00 61.16 83 VAL A C 1
ATOM 617 O O . VAL A 1 83 ? -12.657 -13.042 4.408 1.00 61.16 83 VAL A O 1
ATOM 620 N N . ARG A 1 84 ? -10.592 -13.014 3.547 1.00 61.62 84 ARG A N 1
ATOM 621 C CA . ARG A 1 84 ? -10.289 -14.403 3.937 1.00 61.62 84 ARG A CA 1
ATOM 622 C C . ARG A 1 84 ? -10.207 -14.607 5.450 1.00 61.62 84 ARG A C 1
ATOM 624 O O . ARG A 1 84 ? -10.467 -15.717 5.896 1.00 61.62 84 ARG A O 1
ATOM 631 N N . SER A 1 85 ? -9.850 -13.583 6.227 1.00 56.59 85 SER A N 1
ATOM 632 C CA . SER A 1 85 ? -9.805 -13.697 7.691 1.00 56.59 85 SER A CA 1
ATOM 633 C C . SER A 1 85 ? -11.177 -13.620 8.364 1.00 56.59 85 SER A C 1
ATOM 635 O O . SER A 1 85 ? -11.296 -14.080 9.489 1.00 56.59 85 SER A O 1
ATOM 637 N N . VAL A 1 86 ? -12.200 -13.066 7.699 1.00 55.91 86 VAL A N 1
ATOM 638 C CA . VAL A 1 86 ? -13.551 -12.893 8.276 1.00 55.91 86 VAL A CA 1
ATOM 639 C C . VAL A 1 86 ? -14.406 -14.168 8.181 1.00 55.91 86 VAL A C 1
ATOM 641 O O . VAL A 1 86 ? -15.379 -14.306 8.910 1.00 55.91 86 VAL A O 1
ATOM 644 N N . VAL A 1 87 ? -14.050 -15.126 7.320 1.00 51.09 87 VAL A N 1
ATOM 645 C CA . VAL A 1 87 ? -14.820 -16.372 7.106 1.00 51.09 87 VAL A CA 1
ATOM 646 C C . VAL A 1 87 ? -14.274 -17.527 7.962 1.00 51.09 87 VAL A C 1
ATOM 648 O O . VAL A 1 87 ? -14.080 -18.634 7.462 1.00 51.09 87 VAL A O 1
ATOM 651 N N . ARG A 1 88 ? -13.946 -17.283 9.234 1.00 41.41 88 ARG A N 1
ATOM 652 C CA . ARG A 1 88 ? -13.422 -18.321 10.133 1.00 41.41 88 ARG A CA 1
ATOM 653 C C . ARG A 1 88 ? -14.136 -18.350 11.468 1.00 41.41 88 ARG A C 1
ATOM 655 O O . ARG A 1 88 ? -14.434 -17.253 11.982 1.00 41.41 88 ARG A O 1
#

Radius of gyration: 22.19 Å; chains: 1; bounding box: 54×67×29 Å